Protein AF-A0A7C1C4L5-F1 (afdb_monomer_lite)

Radius of gyration: 22.44 Å; chains: 1; bounding box: 42×72×45 Å

Secondary structure (DSSP, 8-state):
-TTHHHHHTSS--------------SSEEEEETTEEEEEPPPEEEEEETTEEEEEEEEEEEETTSPPEEEEEEEEEEEEEETTTTEEEEEEEEEEEEE-TT----

Sequence (105 aa):
MRHIIIILCFILTSSFVVAKGSGLHWPKEIKKNETVVVLYQPQLESFKGNMLEGRMALSVTRKDKKPVFGALWFKARLATDLEERTAVLEKLDIQKIVFPGVKDS

Foldseek 3Di:
DVVVVVVVVVPPPPPPPPPPPPDPDDFDWDDDDQKIKTWGDWDWDDDDDQKTKTKTKMWMDGHPDDIFIKMWIWIFGWDADPVVRDTDTHPIGTPDIDTPPDDDD

pLDDT: mean 83.85, std 19.13, range [42.56, 98.19]

Structure (mmCIF, N/CA/C/O backbone):
data_AF-A0A7C1C4L5-F1
#
_entry.id   AF-A0A7C1C4L5-F1
#
loop_
_atom_site.group_PDB
_atom_site.id
_atom_site.type_symbol
_atom_site.label_atom_id
_atom_site.label_alt_id
_atom_site.label_comp_id
_atom_site.label_asym_id
_atom_site.label_entity_id
_atom_site.label_seq_id
_atom_site.pdbx_PDB_ins_code
_atom_site.Cartn_x
_atom_site.Cartn_y
_atom_site.Cartn_z
_atom_site.occupancy
_atom_site.B_iso_or_equiv
_atom_site.auth_seq_id
_atom_site.auth_comp_id
_atom_site.auth_asym_id
_atom_site.auth_atom_id
_atom_site.pdbx_PDB_model_num
ATOM 1 N N . MET A 1 1 ? 23.727 56.163 10.926 1.00 51.69 1 MET A N 1
ATOM 2 C CA . MET A 1 1 ? 22.865 55.643 9.837 1.00 51.69 1 MET A CA 1
ATOM 3 C C . MET A 1 1 ? 23.430 54.410 9.115 1.00 51.69 1 MET A C 1
ATOM 5 O O . MET A 1 1 ? 22.647 53.526 8.816 1.00 51.69 1 MET A O 1
ATOM 9 N N . ARG A 1 2 ? 24.752 54.272 8.881 1.00 47.66 2 ARG A N 1
ATOM 10 C CA . ARG A 1 2 ? 25.339 53.085 8.203 1.00 47.66 2 ARG A CA 1
ATOM 11 C C . ARG A 1 2 ? 25.465 51.816 9.076 1.00 47.66 2 ARG A C 1
ATOM 13 O O . ARG A 1 2 ? 25.507 50.721 8.539 1.00 47.66 2 ARG A O 1
ATOM 20 N N . HIS A 1 3 ? 25.460 51.950 10.407 1.00 45.78 3 HIS A N 1
ATOM 21 C CA . HIS A 1 3 ? 25.533 50.813 11.345 1.00 45.78 3 HIS A CA 1
ATOM 22 C C . HIS A 1 3 ? 24.162 50.310 11.839 1.00 45.78 3 HIS A C 1
ATOM 24 O O . HIS A 1 3 ? 24.060 49.179 12.296 1.00 45.78 3 HIS A O 1
ATOM 30 N N . ILE A 1 4 ? 23.096 51.109 11.685 1.00 50.31 4 ILE A N 1
ATOM 31 C CA . ILE A 1 4 ? 21.717 50.727 12.058 1.00 50.31 4 ILE A CA 1
ATOM 32 C C . ILE A 1 4 ? 21.136 49.706 11.061 1.00 50.31 4 ILE A C 1
ATOM 34 O O . ILE A 1 4 ? 20.362 48.837 11.443 1.00 50.31 4 ILE A O 1
ATOM 38 N N . ILE A 1 5 ? 21.582 49.745 9.801 1.00 48.75 5 ILE A N 1
ATOM 39 C CA . ILE A 1 5 ? 21.163 48.811 8.742 1.00 48.75 5 ILE A CA 1
ATOM 40 C C . ILE A 1 5 ? 21.832 47.430 8.884 1.00 48.75 5 ILE A C 1
ATOM 42 O O . ILE A 1 5 ? 21.269 46.430 8.451 1.00 48.75 5 ILE A O 1
ATOM 46 N N . ILE A 1 6 ? 22.995 47.341 9.540 1.00 47.19 6 ILE A N 1
ATOM 47 C CA . ILE A 1 6 ? 23.712 46.065 9.723 1.00 47.19 6 ILE A CA 1
ATOM 48 C C . ILE A 1 6 ? 23.115 45.250 10.884 1.00 47.19 6 ILE A C 1
ATOM 50 O O . ILE A 1 6 ? 23.081 44.025 10.818 1.00 47.19 6 ILE A O 1
ATOM 54 N N . ILE A 1 7 ? 22.554 45.911 11.902 1.00 48.66 7 ILE A N 1
ATOM 55 C CA . ILE A 1 7 ? 21.899 45.240 13.040 1.00 48.66 7 ILE A CA 1
ATOM 56 C C . ILE A 1 7 ? 20.514 44.684 12.657 1.00 48.66 7 ILE A C 1
ATOM 58 O O . ILE A 1 7 ? 20.091 43.664 13.195 1.00 48.66 7 ILE A O 1
ATOM 62 N N . LEU A 1 8 ? 19.838 45.275 11.666 1.00 45.19 8 LEU A N 1
ATOM 63 C CA . LEU A 1 8 ? 18.519 44.813 11.213 1.00 45.19 8 LEU A CA 1
ATOM 64 C C . LEU A 1 8 ? 18.580 43.545 10.335 1.00 45.19 8 LEU A C 1
ATOM 66 O O . LEU A 1 8 ? 17.589 42.831 10.218 1.00 45.19 8 LEU A O 1
ATOM 70 N N . CYS A 1 9 ? 19.743 43.223 9.760 1.00 42.56 9 CYS A N 1
ATOM 71 C CA . CYS A 1 9 ? 19.921 42.030 8.923 1.00 42.56 9 CYS A CA 1
ATOM 72 C C . CYS A 1 9 ? 20.270 40.764 9.733 1.00 42.56 9 CYS A C 1
ATOM 74 O O . CYS A 1 9 ? 20.209 39.655 9.211 1.00 42.56 9 CYS A O 1
ATOM 76 N N . PHE A 1 10 ? 20.609 40.909 11.019 1.00 45.25 10 PHE A N 1
ATOM 77 C CA . PHE A 1 10 ? 21.048 39.793 11.866 1.00 45.25 10 PHE A CA 1
ATOM 78 C C . PHE A 1 10 ? 19.905 39.098 12.629 1.00 45.25 10 PHE A C 1
ATOM 80 O O . PHE A 1 10 ? 20.125 38.083 13.280 1.00 45.25 10 PHE A O 1
ATOM 87 N N . ILE A 1 11 ? 18.674 39.617 12.543 1.00 47.91 11 ILE A N 1
ATOM 88 C CA . ILE A 1 11 ? 17.506 39.079 13.267 1.00 47.91 11 ILE A CA 1
ATOM 89 C C . ILE A 1 11 ? 16.662 38.132 12.381 1.00 47.91 11 ILE A C 1
ATOM 91 O O . ILE A 1 11 ? 15.753 37.471 12.873 1.00 47.91 11 ILE A O 1
ATOM 95 N N . LEU A 1 12 ? 16.985 37.979 11.087 1.00 46.69 12 LEU A N 1
ATOM 96 C CA . LEU A 1 12 ? 16.236 37.092 10.179 1.00 46.69 12 LEU A CA 1
ATOM 97 C C . LEU A 1 12 ? 16.742 35.644 10.095 1.00 46.69 12 LEU A C 1
ATOM 99 O O . LEU A 1 12 ? 16.094 34.819 9.455 1.00 46.69 12 LEU A O 1
ATOM 103 N N . THR A 1 13 ? 17.838 35.280 10.763 1.00 49.38 13 THR A N 1
ATOM 104 C CA . THR A 1 13 ? 18.269 33.875 10.857 1.00 49.38 13 THR A CA 1
ATOM 105 C C . THR A 1 13 ? 17.579 33.180 12.029 1.00 49.38 13 THR A C 1
ATOM 107 O O . THR A 1 13 ? 18.228 32.588 12.890 1.00 49.38 13 THR A O 1
ATOM 110 N N . SER A 1 14 ? 16.250 33.268 12.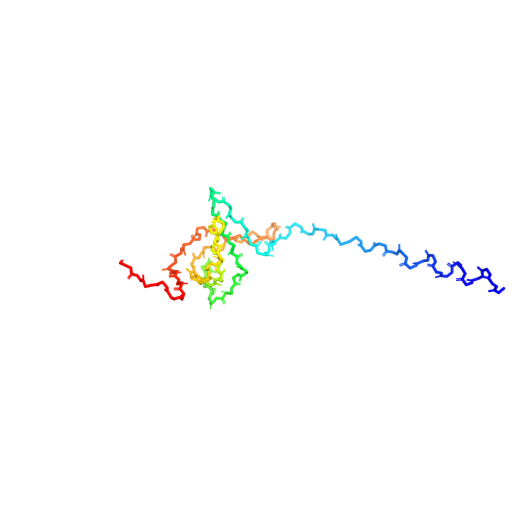102 1.00 54.75 14 SER A N 1
ATOM 111 C CA . SER A 1 14 ? 15.498 32.326 12.924 1.00 54.75 14 SER A CA 1
ATOM 112 C C . SER A 1 14 ? 15.460 31.023 12.135 1.00 54.75 14 SER A C 1
ATOM 114 O O . SER A 1 14 ? 14.677 30.858 11.200 1.00 54.75 14 SER A O 1
ATOM 116 N N . SER A 1 15 ? 16.410 30.138 12.432 1.00 54.91 15 SER A N 1
ATOM 117 C CA . SER A 1 15 ? 16.417 28.775 11.924 1.00 54.91 15 SER A CA 1
ATOM 118 C C . SER A 1 15 ? 15.066 28.148 12.244 1.00 54.91 15 SER A C 1
ATOM 120 O O . SER A 1 15 ? 14.770 27.857 13.402 1.00 54.91 15 SER A O 1
ATOM 122 N N . PHE A 1 16 ? 14.241 27.940 11.220 1.00 55.09 16 PHE A N 1
ATOM 123 C CA . PHE A 1 16 ? 13.087 27.066 11.326 1.00 55.09 16 PHE A CA 1
ATOM 124 C C . PHE A 1 16 ? 13.615 25.673 11.666 1.00 55.09 16 PHE A C 1
ATOM 126 O O . PHE A 1 16 ? 14.080 24.935 10.797 1.00 55.09 16 PHE A O 1
ATOM 133 N N . VAL A 1 17 ? 13.574 25.311 12.947 1.00 58.56 17 VAL A N 1
ATOM 134 C CA . VAL A 1 17 ? 13.656 23.913 13.352 1.00 58.56 17 VAL A CA 1
ATOM 135 C C . VAL A 1 17 ? 12.366 23.281 12.853 1.00 58.56 17 VAL A C 1
ATOM 137 O O . VAL A 1 17 ? 11.323 23.359 13.498 1.00 58.56 17 VAL A O 1
ATOM 140 N N . VAL A 1 18 ? 12.415 22.692 11.659 1.00 63.25 18 VAL A N 1
ATOM 141 C CA . VAL A 1 18 ? 11.383 21.751 11.235 1.00 63.25 18 VAL A CA 1
ATOM 142 C C . VAL A 1 18 ? 11.481 20.590 12.212 1.00 63.25 18 VAL A C 1
ATOM 144 O O . VAL A 1 18 ? 12.416 19.791 12.149 1.00 63.25 18 VAL A O 1
ATOM 147 N N . ALA A 1 19 ? 10.544 20.530 13.158 1.00 56.38 19 ALA A N 1
ATOM 148 C CA . ALA A 1 19 ? 10.358 19.351 13.980 1.00 56.38 19 ALA A CA 1
ATOM 149 C C . ALA A 1 19 ? 10.203 18.169 13.019 1.00 56.38 19 ALA A C 1
ATOM 151 O O . ALA A 1 19 ? 9.260 18.116 12.226 1.00 56.38 19 ALA A O 1
ATOM 152 N N . LYS A 1 20 ? 11.168 17.247 13.040 1.00 52.09 20 LYS A N 1
ATOM 153 C CA . LYS A 1 20 ? 11.094 15.989 12.302 1.00 52.09 20 LYS A CA 1
ATOM 154 C C . LYS A 1 20 ? 10.042 15.145 13.012 1.00 52.09 20 LYS A C 1
ATOM 156 O O . LYS A 1 20 ? 10.375 14.302 13.837 1.00 52.09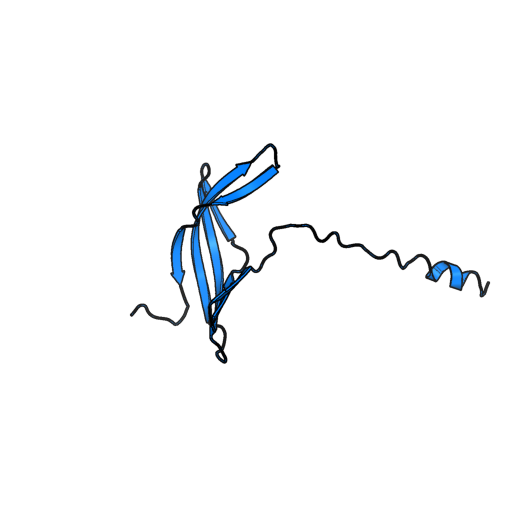 20 LYS A O 1
ATOM 161 N N . GLY A 1 21 ? 8.771 15.470 12.776 1.00 49.81 21 GLY A N 1
ATOM 162 C CA . GLY A 1 21 ? 7.651 14.726 13.323 1.00 49.81 21 GLY A CA 1
ATOM 163 C C . GLY A 1 21 ? 7.864 13.265 12.967 1.00 49.81 21 GLY A C 1
ATOM 164 O O . GLY A 1 21 ? 8.119 12.955 11.804 1.00 49.81 21 GLY A O 1
ATOM 165 N N . SER A 1 22 ? 7.803 12.390 13.963 1.00 55.53 22 SER A N 1
ATOM 166 C CA . SER A 1 22 ? 7.847 10.932 13.836 1.00 55.53 22 SER A CA 1
ATOM 167 C C . SER A 1 22 ? 6.575 10.403 13.156 1.00 55.53 22 SER A C 1
ATOM 169 O O . SER A 1 22 ? 5.896 9.516 13.666 1.00 55.53 22 SER A O 1
ATOM 171 N N . GLY A 1 23 ? 6.187 11.025 12.044 1.00 58.81 23 GLY A N 1
ATOM 172 C CA . GLY A 1 23 ? 4.959 10.764 11.316 1.00 58.81 23 GLY A CA 1
ATOM 173 C C . GLY A 1 23 ? 5.098 9.585 10.360 1.00 58.81 23 GLY A C 1
ATOM 174 O O . GLY A 1 23 ? 6.190 9.101 10.055 1.00 58.81 23 GLY A O 1
ATOM 175 N N . LEU A 1 24 ? 3.967 9.122 9.828 1.00 71.00 24 LEU A N 1
ATOM 176 C CA . LEU A 1 24 ? 3.963 8.200 8.696 1.00 71.00 24 LEU A CA 1
ATOM 177 C C . LEU A 1 24 ? 4.584 8.887 7.467 1.00 71.00 24 LEU A C 1
ATOM 179 O O . LEU A 1 24 ? 3.909 9.587 6.719 1.00 71.00 24 LEU A O 1
ATOM 183 N N . HIS A 1 25 ? 5.879 8.672 7.242 1.00 86.00 25 HIS A N 1
ATOM 184 C CA . HIS A 1 25 ? 6.552 9.181 6.047 1.00 86.00 25 HIS A CA 1
ATOM 185 C C . HIS A 1 25 ? 6.247 8.294 4.843 1.00 86.00 25 HIS A C 1
ATOM 187 O O . HIS A 1 25 ? 6.489 7.086 4.892 1.00 86.00 25 HIS A O 1
ATOM 193 N N . TRP A 1 26 ? 5.730 8.901 3.781 1.00 91.31 26 TRP A N 1
ATOM 194 C CA . TRP A 1 26 ? 5.595 8.297 2.461 1.00 91.31 26 TRP A CA 1
ATOM 195 C C . TRP A 1 26 ? 6.589 8.962 1.497 1.00 91.31 26 TRP A C 1
ATOM 197 O O . TRP A 1 26 ? 6.907 10.137 1.688 1.00 91.31 26 TRP A O 1
ATOM 207 N N . PRO A 1 27 ? 7.058 8.258 0.455 1.00 95.56 27 PRO A N 1
ATOM 208 C CA . PRO A 1 27 ? 6.791 6.850 0.146 1.00 95.56 27 PRO A CA 1
ATOM 209 C C . PRO A 1 27 ? 7.497 5.876 1.108 1.00 95.56 27 PRO A C 1
ATOM 211 O O . PRO A 1 27 ? 8.406 6.258 1.844 1.00 95.56 27 PRO A O 1
ATOM 214 N N . LYS A 1 28 ? 7.070 4.608 1.114 1.00 93.31 28 LYS A N 1
ATOM 215 C CA . LYS A 1 28 ? 7.753 3.520 1.833 1.00 93.31 28 LYS A CA 1
ATOM 216 C C . LYS A 1 28 ? 8.639 2.752 0.867 1.00 93.31 28 LYS A C 1
ATOM 218 O O . LYS A 1 28 ? 8.170 2.305 -0.173 1.00 93.31 28 LYS A O 1
ATOM 223 N N . GLU A 1 29 ? 9.899 2.566 1.234 1.00 95.50 29 GLU A N 1
ATOM 224 C CA . GLU A 1 29 ? 10.854 1.788 0.452 1.00 95.50 29 GLU A CA 1
ATOM 225 C C . GLU A 1 29 ? 11.117 0.441 1.127 1.00 95.50 29 GLU A C 1
ATOM 227 O O . GLU A 1 29 ? 11.402 0.374 2.323 1.00 95.50 29 GLU A O 1
ATOM 232 N N . ILE A 1 30 ? 11.021 -0.634 0.350 1.00 94.62 30 ILE A N 1
ATOM 233 C CA . ILE A 1 30 ? 11.260 -2.006 0.784 1.00 94.62 30 ILE A CA 1
ATOM 234 C C . ILE A 1 30 ? 12.360 -2.576 -0.107 1.00 94.62 30 ILE A C 1
ATOM 236 O O . ILE A 1 30 ? 12.173 -2.770 -1.309 1.00 94.62 30 ILE A O 1
ATOM 240 N N . LYS A 1 31 ? 13.521 -2.854 0.488 1.00 96.06 31 LYS A N 1
ATOM 241 C CA . LYS A 1 31 ? 14.656 -3.476 -0.201 1.00 96.06 31 LYS A CA 1
ATOM 242 C C . LYS A 1 31 ? 14.638 -4.978 0.044 1.00 96.06 31 LYS A C 1
ATOM 244 O O . LYS A 1 31 ? 14.612 -5.416 1.192 1.00 96.06 31 LYS A O 1
ATOM 249 N N . LYS A 1 32 ? 14.683 -5.768 -1.027 1.00 93.31 32 LYS A N 1
ATOM 250 C CA . LYS A 1 32 ? 14.826 -7.225 -0.965 1.00 93.31 32 LYS A CA 1
ATOM 251 C C . LYS A 1 32 ? 15.800 -7.684 -2.043 1.00 93.31 32 LYS A C 1
ATOM 253 O O . LYS A 1 32 ? 15.494 -7.604 -3.231 1.00 93.31 32 LYS A O 1
ATOM 258 N N . ASN A 1 33 ? 16.955 -8.199 -1.626 1.00 93.25 33 ASN A N 1
ATOM 259 C CA . ASN A 1 33 ? 18.054 -8.582 -2.517 1.00 93.25 33 ASN A CA 1
ATOM 260 C C . ASN A 1 33 ? 18.419 -7.414 -3.459 1.00 93.25 33 ASN A C 1
ATOM 262 O O . ASN A 1 33 ? 18.622 -6.290 -3.015 1.00 93.25 33 ASN A O 1
ATOM 266 N N . GLU A 1 34 ? 18.442 -7.672 -4.765 1.00 94.56 34 GLU A N 1
ATOM 267 C CA . GLU A 1 34 ? 18.696 -6.695 -5.826 1.00 94.56 34 GLU A CA 1
ATOM 268 C C . GLU A 1 34 ? 17.406 -6.031 -6.356 1.00 94.56 34 GLU A C 1
ATOM 270 O O . GLU A 1 34 ? 17.358 -5.555 -7.490 1.00 94.56 34 GLU A O 1
ATOM 275 N N . THR A 1 35 ? 16.324 -6.051 -5.570 1.00 96.12 35 THR A N 1
ATOM 276 C CA . THR A 1 35 ? 15.029 -5.448 -5.915 1.00 96.12 35 THR A CA 1
ATOM 277 C C . THR A 1 35 ? 14.623 -4.399 -4.884 1.00 96.12 35 THR A C 1
ATOM 279 O O . THR A 1 35 ? 14.634 -4.649 -3.678 1.00 96.12 35 THR A O 1
ATOM 282 N N . VAL A 1 36 ? 14.218 -3.229 -5.370 1.00 97.31 36 VAL A N 1
ATOM 283 C CA . VAL A 1 36 ? 13.651 -2.138 -4.575 1.00 97.31 36 VAL A CA 1
ATOM 284 C C . VAL A 1 36 ? 12.181 -1.994 -4.941 1.00 97.31 36 VAL A C 1
ATOM 286 O O . VAL A 1 36 ? 11.847 -1.808 -6.111 1.00 97.31 36 VAL A O 1
ATOM 289 N N . VAL A 1 37 ? 11.305 -2.093 -3.945 1.00 96.69 37 VAL A N 1
ATOM 290 C CA . VAL A 1 37 ? 9.873 -1.817 -4.078 1.00 96.69 37 VAL A CA 1
ATOM 291 C C . VAL A 1 37 ? 9.574 -0.505 -3.370 1.00 96.69 37 VAL A C 1
ATOM 293 O O . VAL A 1 37 ? 9.887 -0.355 -2.191 1.00 96.69 37 VAL A O 1
ATOM 296 N N . VAL A 1 38 ? 8.955 0.437 -4.072 1.00 97.31 38 VAL A N 1
ATOM 297 C CA . VAL A 1 38 ? 8.492 1.702 -3.495 1.00 97.31 38 VAL A CA 1
ATOM 298 C C . VAL A 1 38 ? 6.972 1.688 -3.471 1.00 97.31 38 VAL A C 1
ATOM 300 O O . VAL A 1 38 ? 6.341 1.572 -4.519 1.00 97.31 38 VAL A O 1
ATOM 303 N N . LEU A 1 39 ? 6.388 1.803 -2.282 1.00 96.31 39 LEU A N 1
ATOM 304 C CA . LEU A 1 39 ? 4.954 1.980 -2.077 1.00 96.31 39 LEU A CA 1
ATOM 305 C C . LEU A 1 39 ? 4.668 3.467 -1.886 1.00 96.31 39 LEU A C 1
ATOM 307 O O . LEU A 1 39 ? 5.198 4.106 -0.971 1.00 96.31 39 LEU A O 1
ATOM 311 N N . TYR A 1 40 ? 3.831 4.023 -2.752 1.00 96.81 40 TYR A N 1
ATOM 312 C CA . TYR A 1 40 ? 3.387 5.407 -2.638 1.00 96.81 40 TYR A CA 1
ATOM 313 C C . TYR A 1 40 ? 2.212 5.515 -1.665 1.00 96.81 40 TYR A C 1
ATOM 315 O O . TYR A 1 40 ? 1.629 4.512 -1.255 1.00 96.81 40 TYR A O 1
ATOM 323 N N . GLN A 1 41 ? 1.876 6.746 -1.278 1.00 95.44 41 GLN A N 1
ATOM 324 C CA . GLN A 1 41 ? 0.777 6.992 -0.353 1.00 95.44 41 GLN A CA 1
ATOM 325 C C . GLN A 1 41 ? -0.534 6.361 -0.870 1.00 95.44 41 GLN A C 1
ATOM 327 O O . GLN A 1 41 ? -0.868 6.539 -2.045 1.00 95.44 41 GLN A O 1
ATOM 332 N N . PRO A 1 42 ? -1.276 5.627 -0.021 1.00 94.88 42 PRO A N 1
ATOM 333 C CA . PRO A 1 42 ? -2.552 5.046 -0.403 1.00 94.88 42 PRO A CA 1
ATOM 334 C C . PRO A 1 42 ? -3.645 6.100 -0.544 1.00 94.88 42 PRO A C 1
ATOM 336 O O . PRO A 1 42 ? -3.723 7.045 0.238 1.00 94.88 42 PRO A O 1
ATOM 339 N N . GLN A 1 43 ? -4.547 5.852 -1.486 1.00 96.50 43 GLN A N 1
ATOM 340 C CA . GLN A 1 43 ? -5.854 6.480 -1.562 1.00 96.50 43 GLN A CA 1
ATOM 341 C C . GLN A 1 43 ? -6.883 5.553 -0.913 1.00 96.50 43 GLN A C 1
ATOM 343 O O . GLN A 1 43 ? -7.019 4.393 -1.309 1.00 96.50 43 GLN A O 1
ATOM 348 N N . LEU A 1 44 ? -7.606 6.068 0.080 1.00 95.38 44 LEU A N 1
ATOM 349 C CA . LEU A 1 44 ? -8.678 5.333 0.748 1.00 95.38 44 LEU A CA 1
ATOM 350 C C . LEU A 1 44 ? -9.912 5.284 -0.155 1.00 95.38 44 LEU A C 1
ATOM 352 O O . LEU A 1 44 ? -10.286 6.296 -0.750 1.00 95.38 44 LEU A O 1
ATOM 356 N N . GLU A 1 45 ? -10.525 4.110 -0.259 1.00 97.25 45 GLU A N 1
ATOM 357 C CA . GLU A 1 45 ? -11.714 3.875 -1.084 1.00 97.25 45 GLU A CA 1
ATOM 358 C C . GLU A 1 45 ? -12.956 3.639 -0.215 1.00 97.25 45 GLU A C 1
ATOM 360 O O . GLU A 1 45 ? -14.031 4.146 -0.533 1.00 97.25 45 GLU A O 1
ATOM 365 N N . SER A 1 46 ? -12.827 2.921 0.907 1.00 97.81 46 SER A N 1
ATOM 366 C CA . SER A 1 46 ? -13.928 2.741 1.857 1.00 97.81 46 SER A CA 1
ATOM 367 C C . SER A 1 46 ? -13.437 2.523 3.291 1.00 97.81 46 SER A C 1
ATOM 369 O O . SER A 1 46 ? -12.346 1.999 3.517 1.00 97.81 46 SER A O 1
ATOM 371 N N . PHE A 1 47 ? -14.251 2.929 4.269 1.00 97.12 47 PHE A N 1
ATOM 372 C CA . PHE A 1 47 ? -14.023 2.655 5.686 1.00 97.12 47 PHE A CA 1
ATOM 373 C C . PHE A 1 47 ? -15.345 2.263 6.353 1.00 97.12 47 PHE A C 1
ATOM 375 O O . PHE A 1 47 ? -16.275 3.068 6.419 1.00 97.12 47 PHE A O 1
ATOM 382 N N . LYS A 1 48 ? -15.454 1.006 6.797 1.00 97.19 48 LYS A N 1
ATOM 383 C CA . LYS A 1 48 ? -16.671 0.448 7.412 1.00 97.19 48 LYS A CA 1
ATOM 384 C C . LYS A 1 48 ? -16.312 -0.288 8.699 1.00 97.19 48 LYS A C 1
ATOM 386 O O . LYS A 1 48 ? -15.594 -1.286 8.666 1.00 97.19 48 LYS A O 1
ATOM 391 N N . GLY A 1 49 ? -16.826 0.191 9.831 1.00 95.75 49 GLY A N 1
ATOM 392 C CA . GLY A 1 49 ? -16.425 -0.313 11.145 1.00 95.75 49 GLY A CA 1
ATOM 393 C C . GLY A 1 49 ? -14.938 -0.051 11.376 1.00 95.75 49 GLY A C 1
ATOM 394 O O . GLY A 1 49 ? -14.524 1.099 11.432 1.00 95.75 49 GLY A O 1
ATOM 395 N N . ASN A 1 50 ? -14.138 -1.113 11.460 1.00 95.38 50 ASN A N 1
ATOM 396 C CA . ASN A 1 50 ? -12.677 -1.038 11.545 1.00 95.38 50 ASN A CA 1
ATOM 397 C C . ASN A 1 50 ? -11.973 -1.610 10.304 1.00 95.38 50 ASN A C 1
ATOM 399 O O . ASN A 1 50 ? -10.776 -1.885 10.355 1.00 95.38 50 ASN A O 1
ATOM 403 N N . MET A 1 51 ? -12.694 -1.808 9.199 1.00 97.50 51 MET A N 1
ATOM 404 C CA . MET A 1 51 ? -12.130 -2.307 7.948 1.00 97.50 51 MET A CA 1
ATOM 405 C C . MET A 1 51 ? -11.920 -1.159 6.970 1.00 97.50 51 MET A C 1
ATOM 407 O O . MET A 1 51 ? -12.863 -0.441 6.630 1.00 97.50 51 MET A O 1
ATOM 411 N N . LEU A 1 52 ? -10.678 -1.016 6.517 1.00 97.56 52 LEU A N 1
ATOM 412 C CA . LEU A 1 52 ? -10.244 -0.024 5.551 1.00 97.56 52 LEU A CA 1
ATOM 413 C C . LEU A 1 52 ? -9.901 -0.703 4.229 1.00 97.56 52 LEU A C 1
ATOM 415 O O . LEU A 1 52 ? -9.117 -1.651 4.196 1.00 97.56 52 LEU A O 1
ATOM 419 N N . GLU A 1 53 ? -10.462 -0.190 3.145 1.00 98.19 53 GLU A N 1
ATOM 420 C CA . GLU A 1 53 ? -10.129 -0.596 1.785 1.00 98.19 53 GLU A CA 1
ATOM 421 C C . GLU A 1 53 ? -9.515 0.592 1.055 1.00 98.19 53 GLU A C 1
ATOM 423 O O . GLU A 1 53 ? -9.921 1.747 1.233 1.00 98.19 53 GLU A O 1
ATOM 428 N N . GLY A 1 54 ? -8.513 0.316 0.236 1.00 97.56 54 GLY A N 1
ATOM 429 C CA . GLY A 1 54 ? -7.831 1.355 -0.508 1.00 97.56 54 GLY A CA 1
ATOM 430 C C . GLY A 1 54 ? -6.951 0.799 -1.602 1.00 97.56 54 GLY A C 1
ATOM 431 O O . GLY A 1 54 ? -6.790 -0.412 -1.774 1.00 97.56 54 GLY A O 1
ATOM 432 N N . ARG A 1 55 ? -6.334 1.721 -2.327 1.00 97.75 55 ARG A N 1
ATOM 433 C CA . ARG A 1 55 ? -5.351 1.405 -3.354 1.00 97.75 55 ARG A CA 1
ATOM 434 C C . ARG A 1 55 ? -4.115 2.264 -3.208 1.00 97.75 55 ARG A C 1
ATOM 436 O O . ARG A 1 55 ? -4.188 3.387 -2.723 1.00 97.75 55 ARG A O 1
ATOM 443 N N . MET A 1 56 ? -2.981 1.763 -3.668 1.00 97.06 56 MET A N 1
ATOM 444 C CA . MET A 1 56 ? -1.748 2.541 -3.747 1.00 97.06 56 MET A CA 1
ATOM 445 C C . MET A 1 56 ? -1.006 2.231 -5.037 1.00 97.06 56 MET A C 1
ATOM 447 O O . MET A 1 56 ? -1.061 1.112 -5.552 1.00 97.06 56 MET A O 1
ATOM 451 N N . ALA A 1 57 ? -0.299 3.232 -5.553 1.00 97.69 57 ALA A N 1
ATOM 452 C CA . ALA A 1 57 ? 0.685 2.999 -6.594 1.00 97.69 57 ALA A CA 1
ATOM 453 C C . ALA A 1 57 ? 1.920 2.322 -5.986 1.00 97.69 57 ALA A C 1
ATOM 455 O O . ALA A 1 57 ? 2.279 2.571 -4.831 1.00 97.69 57 ALA A O 1
ATOM 456 N N . LEU A 1 58 ? 2.597 1.513 -6.792 1.00 97.25 58 LEU A N 1
ATOM 457 C CA . LEU A 1 58 ? 3.904 0.967 -6.467 1.00 97.25 58 LEU A CA 1
ATOM 458 C C . LEU A 1 58 ? 4.849 1.059 -7.661 1.00 97.25 58 LEU A C 1
ATOM 460 O O . LEU A 1 58 ? 4.413 1.058 -8.813 1.00 97.25 58 LEU A O 1
ATOM 464 N N . SER A 1 59 ? 6.146 1.091 -7.386 1.00 96.94 59 SER A N 1
ATOM 465 C CA . SER A 1 59 ? 7.174 0.824 -8.387 1.00 96.94 59 SER A CA 1
ATOM 466 C C . SER A 1 59 ? 8.088 -0.303 -7.928 1.00 96.94 59 SER A C 1
ATOM 468 O O . SER A 1 59 ? 8.366 -0.458 -6.738 1.00 96.94 59 SER A O 1
ATOM 470 N N . VAL A 1 60 ? 8.522 -1.124 -8.880 1.00 96.12 60 VAL A N 1
ATOM 471 C CA . VAL A 1 60 ? 9.463 -2.222 -8.657 1.00 96.12 60 VAL A CA 1
ATOM 472 C C . VAL A 1 60 ? 10.668 -2.008 -9.556 1.00 96.12 60 VAL A C 1
ATOM 474 O O . VAL A 1 60 ? 10.546 -1.984 -10.782 1.00 96.12 60 VAL A O 1
ATOM 477 N N . THR A 1 61 ? 11.838 -1.890 -8.944 1.00 96.31 61 THR A N 1
ATOM 478 C CA . THR A 1 61 ? 13.113 -1.690 -9.632 1.00 96.31 61 THR A CA 1
ATOM 479 C C . THR A 1 61 ? 14.016 -2.874 -9.336 1.00 96.31 61 THR A C 1
ATOM 481 O O . THR A 1 61 ? 14.393 -3.095 -8.188 1.00 96.31 61 THR A O 1
ATOM 484 N N . ARG A 1 62 ? 14.370 -3.646 -10.365 1.00 94.94 62 ARG A N 1
ATOM 485 C CA . ARG A 1 62 ? 15.455 -4.637 -10.286 1.00 94.94 62 ARG A CA 1
ATOM 486 C C . ARG A 1 62 ? 16.775 -3.953 -10.636 1.00 94.94 62 ARG A C 1
ATOM 488 O O . ARG A 1 62 ? 16.767 -2.979 -11.388 1.00 94.94 62 ARG A O 1
ATOM 495 N N . LYS A 1 63 ? 17.890 -4.462 -10.118 1.00 92.75 63 LYS A N 1
ATOM 496 C CA . LYS A 1 63 ? 19.235 -3.952 -10.411 1.00 92.75 63 LYS A CA 1
ATOM 497 C C . LYS A 1 63 ? 19.448 -3.718 -11.907 1.00 92.75 63 LYS A C 1
ATOM 499 O O . LYS A 1 63 ? 19.129 -4.573 -12.733 1.00 92.75 63 LYS A O 1
ATOM 504 N N . ASP A 1 64 ? 19.942 -2.525 -12.222 1.00 88.69 64 ASP A N 1
ATOM 505 C CA . ASP A 1 64 ? 20.254 -2.053 -13.574 1.00 88.69 64 ASP A CA 1
ATOM 506 C C . ASP A 1 64 ? 19.076 -2.121 -14.572 1.00 88.69 64 ASP A C 1
ATOM 508 O O . ASP A 1 64 ? 19.266 -2.121 -15.791 1.00 88.69 64 ASP A O 1
ATOM 512 N N . LYS A 1 65 ? 17.831 -2.173 -14.078 1.00 92.94 65 LYS A N 1
ATOM 513 C CA . LYS A 1 65 ? 16.605 -2.110 -14.887 1.00 92.94 65 LYS A CA 1
ATOM 514 C C . LYS A 1 65 ? 15.817 -0.840 -14.581 1.00 92.94 65 LYS A C 1
ATOM 516 O O . LYS A 1 65 ? 15.912 -0.261 -13.503 1.00 92.94 65 LYS A O 1
ATOM 521 N N . LYS A 1 66 ? 14.996 -0.418 -15.547 1.00 93.75 66 LYS A N 1
ATOM 522 C CA . LYS A 1 66 ? 14.040 0.680 -15.354 1.00 93.75 66 LYS A CA 1
ATOM 523 C C . LYS A 1 66 ? 12.940 0.260 -14.360 1.00 93.75 66 LYS A C 1
ATOM 525 O O . LYS A 1 66 ? 12.570 -0.916 -14.359 1.00 93.75 66 LYS A O 1
ATOM 530 N N . PRO A 1 67 ? 12.404 1.192 -13.553 1.00 94.75 67 PRO A N 1
ATOM 531 C CA . PRO A 1 67 ? 11.281 0.911 -12.663 1.00 94.75 67 PRO A CA 1
ATOM 532 C C . PRO A 1 67 ? 10.036 0.503 -13.458 1.00 94.75 67 PRO A C 1
ATOM 534 O O . PRO A 1 67 ? 9.694 1.135 -14.460 1.00 94.75 67 PRO A O 1
ATOM 537 N N . VAL A 1 68 ? 9.336 -0.526 -12.981 1.00 95.44 68 VAL A N 1
ATOM 538 C CA . VAL A 1 68 ? 8.015 -0.929 -13.480 1.00 95.44 68 VAL A CA 1
ATOM 539 C C . VAL A 1 68 ? 6.960 -0.438 -12.497 1.00 95.44 68 VAL A C 1
ATOM 541 O O . VAL A 1 68 ? 7.030 -0.754 -11.309 1.00 95.44 68 VAL A O 1
ATOM 544 N N . PHE A 1 69 ? 5.994 0.339 -12.983 1.00 95.81 69 PHE A N 1
ATOM 545 C CA . PHE A 1 69 ? 4.930 0.917 -12.164 1.00 95.81 69 PHE A CA 1
ATOM 546 C C . PHE A 1 69 ? 3.675 0.057 -12.194 1.00 95.81 69 PHE A C 1
ATOM 548 O O . PHE A 1 69 ? 3.299 -0.472 -13.239 1.00 95.81 69 PHE A O 1
ATOM 555 N N . GLY A 1 70 ? 3.011 -0.045 -11.051 1.00 96.31 70 GLY A N 1
ATOM 556 C CA . GLY A 1 70 ? 1.753 -0.755 -10.899 1.00 96.31 70 GLY A CA 1
ATOM 557 C C . GLY A 1 70 ? 0.856 -0.108 -9.855 1.00 96.31 70 GLY A C 1
ATOM 558 O O . GLY A 1 70 ? 1.202 0.900 -9.234 1.00 96.31 70 GLY A O 1
ATOM 559 N N . ALA A 1 71 ? -0.302 -0.719 -9.655 1.00 97.06 71 ALA A N 1
ATOM 560 C CA . ALA A 1 71 ? -1.233 -0.389 -8.590 1.00 97.06 71 ALA A CA 1
ATOM 561 C C . ALA A 1 71 ? -1.593 -1.660 -7.823 1.00 97.06 71 ALA A C 1
ATOM 563 O O . ALA A 1 71 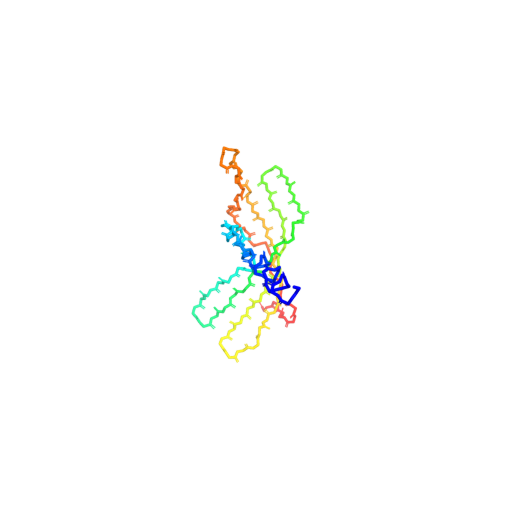? -1.757 -2.723 -8.424 1.00 97.06 71 ALA A O 1
ATOM 564 N N . LEU A 1 72 ? -1.733 -1.546 -6.507 1.00 96.94 72 LEU A N 1
ATOM 565 C CA . LEU A 1 72 ? -2.289 -2.600 -5.669 1.00 96.94 72 LEU A CA 1
ATOM 566 C C . LEU A 1 72 ? -3.534 -2.094 -4.947 1.00 96.94 72 LEU A C 1
ATOM 568 O O . LEU A 1 72 ? -3.605 -0.922 -4.576 1.00 96.94 72 LEU A O 1
ATOM 572 N N . TRP A 1 73 ? -4.487 -2.994 -4.741 1.00 98.06 73 TRP A N 1
ATOM 573 C CA . TRP A 1 73 ? -5.665 -2.810 -3.903 1.00 98.06 73 TRP A CA 1
ATOM 574 C C . TRP A 1 73 ? -5.499 -3.666 -2.664 1.00 98.06 73 TRP A C 1
ATOM 576 O O . TRP A 1 73 ? -5.061 -4.818 -2.744 1.00 98.06 73 TRP A O 1
ATOM 586 N N . PHE A 1 74 ? -5.855 -3.103 -1.522 1.00 97.75 74 PHE A N 1
ATOM 587 C CA . PHE A 1 74 ? -5.706 -3.760 -0.240 1.00 97.75 74 PHE A CA 1
ATOM 588 C C . PHE A 1 74 ? -6.954 -3.597 0.615 1.00 97.75 74 PHE A C 1
ATOM 590 O O . PHE A 1 74 ? -7.742 -2.660 0.458 1.00 97.75 74 PHE A O 1
ATOM 597 N N . LYS A 1 75 ? -7.067 -4.509 1.572 1.00 98.06 75 LYS A N 1
ATOM 598 C CA . LYS A 1 75 ? -7.995 -4.452 2.689 1.00 98.06 75 LYS A CA 1
ATOM 599 C C . LYS A 1 75 ? -7.197 -4.619 3.974 1.00 98.06 75 LYS A C 1
ATOM 601 O O . LYS A 1 75 ? -6.313 -5.462 4.038 1.00 98.06 75 LYS A O 1
ATOM 606 N N . ALA A 1 76 ? -7.459 -3.808 4.985 1.00 97.62 76 ALA A N 1
ATOM 607 C CA . ALA A 1 76 ? -6.736 -3.852 6.252 1.00 97.62 76 ALA A CA 1
ATOM 608 C C . ALA A 1 76 ? -7.677 -3.569 7.423 1.00 97.62 76 ALA A C 1
ATOM 610 O O . ALA A 1 76 ? -8.703 -2.904 7.260 1.00 97.62 76 ALA A O 1
ATOM 611 N N . ARG A 1 77 ? -7.316 -4.048 8.615 1.00 97.62 77 ARG A N 1
ATOM 612 C CA . ARG A 1 77 ? -7.969 -3.639 9.861 1.00 97.62 77 ARG A CA 1
ATOM 613 C C . ARG A 1 77 ? -7.292 -2.371 10.370 1.00 97.62 77 ARG A C 1
ATOM 615 O O . ARG A 1 77 ? -6.076 -2.353 10.518 1.00 97.62 77 ARG A O 1
ATOM 622 N N . LEU A 1 78 ? -8.059 -1.332 10.671 1.00 95.88 78 LEU A N 1
ATOM 623 C CA . LEU A 1 78 ? -7.562 -0.156 11.373 1.00 95.88 78 LEU A CA 1
ATOM 624 C C . LEU A 1 78 ? -7.723 -0.379 12.881 1.00 95.88 78 LEU A C 1
ATOM 626 O O . LEU A 1 78 ? -8.844 -0.420 13.389 1.00 95.88 78 LEU A O 1
ATOM 630 N N . ALA A 1 79 ? -6.612 -0.560 13.588 1.00 96.06 79 ALA A N 1
ATOM 631 C CA . ALA A 1 79 ? -6.582 -0.561 15.043 1.00 96.06 79 ALA A CA 1
ATOM 632 C C . ALA A 1 79 ? -6.443 0.881 15.533 1.00 96.06 79 ALA A C 1
ATOM 634 O O . ALA A 1 79 ? -5.472 1.556 15.196 1.00 96.06 79 ALA A O 1
ATOM 635 N N . THR A 1 80 ? -7.426 1.357 16.292 1.00 95.44 80 THR A N 1
ATOM 636 C CA . THR A 1 80 ? -7.435 2.711 16.851 1.00 95.44 80 THR A CA 1
ATOM 637 C C . THR A 1 80 ? -7.197 2.640 18.346 1.00 95.44 80 THR A C 1
ATOM 639 O O . THR A 1 80 ? -7.943 1.968 19.056 1.00 95.44 80 THR A O 1
ATOM 642 N N . ASP A 1 81 ? -6.186 3.367 18.803 1.00 95.38 81 ASP A N 1
ATOM 643 C CA . ASP A 1 81 ? -5.912 3.600 20.213 1.00 95.38 81 ASP A CA 1
ATOM 644 C C . ASP A 1 81 ? -6.266 5.057 20.533 1.00 95.38 81 ASP A C 1
ATOM 646 O O . ASP A 1 81 ? -5.674 5.991 19.983 1.00 95.38 81 ASP A O 1
ATOM 650 N N . LEU A 1 82 ? -7.286 5.259 21.368 1.00 94.88 82 LEU A N 1
ATOM 651 C CA . LEU A 1 82 ? -7.775 6.594 21.722 1.00 94.88 82 LEU A CA 1
ATOM 652 C C . LEU A 1 82 ? -6.949 7.251 22.832 1.00 94.88 82 LEU A C 1
ATOM 654 O O . LEU A 1 82 ? -6.930 8.482 22.906 1.00 94.88 82 LEU A O 1
ATOM 658 N N . GLU A 1 83 ? -6.274 6.460 23.665 1.00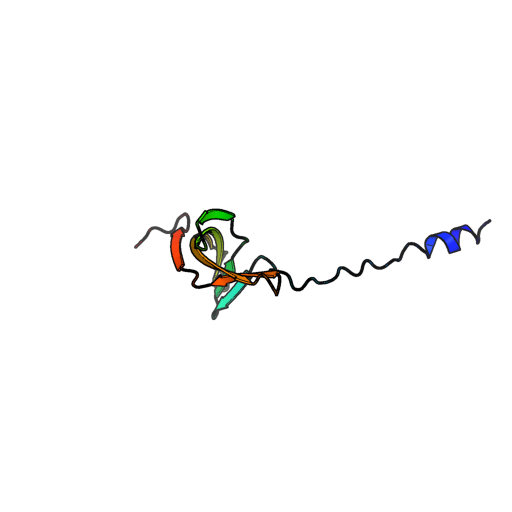 96.81 83 GLU A N 1
ATOM 659 C CA . GLU A 1 83 ? -5.415 6.962 24.739 1.00 96.81 83 GLU A CA 1
ATOM 660 C C . GLU A 1 83 ? -4.141 7.550 24.123 1.00 96.81 83 GLU A C 1
ATOM 662 O O . GLU A 1 83 ? -3.847 8.739 24.297 1.00 96.81 83 GLU A O 1
ATOM 667 N N . GLU A 1 84 ? -3.484 6.764 23.268 1.00 94.31 84 GLU A N 1
ATOM 668 C CA . GLU A 1 84 ? -2.276 7.156 22.532 1.00 94.31 84 GLU A CA 1
ATOM 669 C C . GLU A 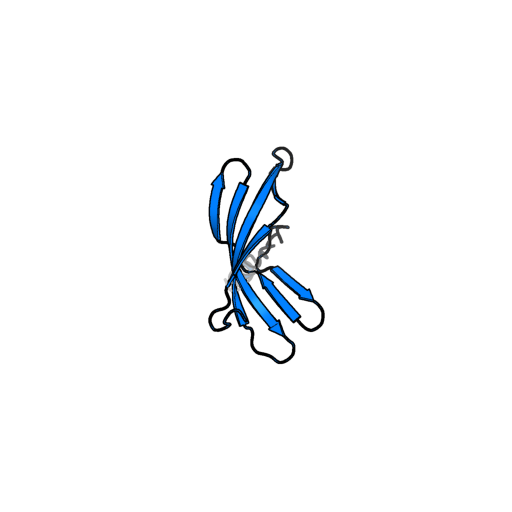1 84 ? -2.578 8.019 21.295 1.00 94.31 84 GLU A C 1
ATOM 671 O O . GLU A 1 84 ? -1.671 8.562 20.662 1.00 94.31 84 GLU A O 1
ATOM 676 N N . ARG A 1 85 ? -3.861 8.178 20.936 1.00 93.25 85 ARG A N 1
ATOM 677 C CA . ARG A 1 85 ? -4.330 8.915 19.745 1.00 93.25 85 ARG A CA 1
ATOM 678 C C . ARG A 1 85 ? -3.674 8.423 18.452 1.00 93.25 85 ARG A C 1
ATOM 680 O O . ARG A 1 85 ? -3.306 9.218 17.583 1.00 93.25 85 ARG A O 1
ATOM 687 N N . THR A 1 86 ? -3.546 7.108 18.308 1.00 92.12 86 THR A N 1
ATOM 688 C CA . THR A 1 86 ? -2.945 6.481 17.127 1.00 92.12 86 THR A CA 1
ATOM 689 C C . THR A 1 86 ? -3.950 5.637 16.351 1.00 92.12 86 THR A C 1
ATOM 691 O O . THR A 1 86 ? -4.958 5.160 16.873 1.00 92.12 86 THR A O 1
ATOM 694 N N . ALA A 1 87 ? -3.676 5.462 15.059 1.00 91.69 87 ALA A N 1
ATOM 695 C CA . ALA A 1 87 ? -4.407 4.546 14.200 1.00 91.69 87 ALA A CA 1
ATOM 696 C C . ALA A 1 87 ? -3.407 3.769 13.338 1.00 91.69 87 ALA A C 1
ATOM 698 O O . ALA A 1 87 ? -2.634 4.360 12.579 1.00 91.69 87 ALA A O 1
ATOM 699 N N . VAL A 1 88 ? -3.407 2.445 13.470 1.00 92.00 88 VAL A N 1
ATOM 700 C CA . VAL A 1 88 ? -2.432 1.550 12.842 1.00 92.00 88 VAL A CA 1
ATOM 701 C C . VAL A 1 88 ? -3.151 0.587 11.909 1.00 92.00 88 VAL A C 1
ATOM 703 O O . VAL A 1 88 ? -4.159 -0.017 12.271 1.00 92.00 88 VAL A O 1
ATOM 706 N N . LEU A 1 89 ? -2.629 0.440 10.691 1.00 92.25 89 LEU A N 1
ATOM 707 C CA . LEU A 1 89 ? -3.091 -0.593 9.770 1.00 92.25 89 LEU A CA 1
ATOM 708 C C . LEU A 1 89 ? -2.476 -1.935 10.150 1.00 92.25 89 LEU A C 1
ATOM 710 O O . LEU A 1 89 ? -1.262 -2.115 10.096 1.00 92.25 89 LEU A O 1
ATOM 714 N N . GLU A 1 90 ? -3.334 -2.887 10.479 1.00 94.00 90 GLU A N 1
ATOM 715 C CA . GLU A 1 90 ? -2.989 -4.262 10.795 1.00 94.00 90 GLU A CA 1
ATOM 716 C C . GLU A 1 90 ? -3.570 -5.210 9.749 1.00 94.00 90 GLU A C 1
ATOM 718 O O . GLU A 1 90 ? -4.603 -4.930 9.134 1.00 94.00 90 GLU A O 1
ATOM 723 N N . LYS A 1 91 ? -2.936 -6.379 9.593 1.00 91.50 91 LYS A N 1
ATOM 724 C CA . LYS A 1 91 ? -3.415 -7.455 8.709 1.00 91.50 91 LYS A CA 1
ATOM 725 C C . LYS A 1 91 ? -3.737 -6.941 7.298 1.00 91.50 91 LYS A C 1
ATOM 727 O O . LYS A 1 91 ? -4.830 -7.169 6.789 1.00 91.50 91 LYS A O 1
ATOM 732 N N . LEU A 1 92 ? -2.801 -6.199 6.701 1.00 93.06 92 LEU A N 1
ATOM 733 C CA . LEU A 1 92 ? -2.950 -5.705 5.336 1.00 93.06 92 LEU A CA 1
ATOM 734 C C . LEU A 1 92 ? -2.951 -6.892 4.370 1.00 93.06 92 LEU A C 1
ATOM 736 O O . LEU A 1 92 ? -1.938 -7.569 4.208 1.00 93.06 92 LEU A O 1
ATOM 740 N N . ASP A 1 93 ? -4.097 -7.114 3.744 1.00 96.31 93 ASP A N 1
ATOM 741 C CA . ASP A 1 93 ? -4.342 -8.164 2.772 1.00 96.31 93 ASP A CA 1
ATOM 742 C C . ASP A 1 93 ? -4.417 -7.566 1.363 1.00 96.31 93 ASP A C 1
ATOM 744 O O . ASP A 1 93 ? -5.208 -6.654 1.094 1.00 96.31 93 ASP A O 1
ATOM 748 N N . ILE A 1 94 ? -3.577 -8.066 0.459 1.00 96.31 94 ILE A N 1
ATOM 749 C CA . ILE A 1 94 ? -3.482 -7.568 -0.913 1.00 96.31 94 ILE A CA 1
ATOM 750 C C . ILE A 1 94 ? -4.505 -8.313 -1.766 1.00 96.31 94 ILE A C 1
ATOM 752 O O . ILE A 1 94 ? -4.330 -9.483 -2.085 1.00 96.31 94 ILE A O 1
ATOM 756 N N . GLN A 1 95 ? -5.552 -7.606 -2.179 1.00 97.06 95 GLN A N 1
ATOM 757 C CA . GLN A 1 95 ? -6.657 -8.186 -2.945 1.00 97.06 95 GLN A CA 1
ATOM 758 C C . GLN A 1 95 ? -6.313 -8.339 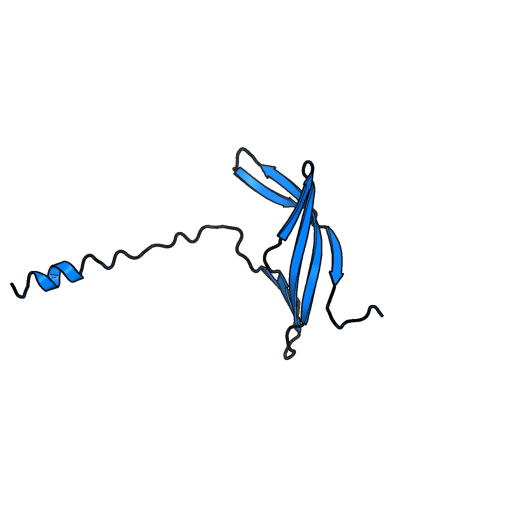-4.427 1.00 97.06 95 GLN A C 1
ATOM 760 O O . GLN A 1 95 ? -6.770 -9.260 -5.099 1.00 97.06 95 GLN A O 1
ATOM 765 N N . LYS A 1 96 ? -5.555 -7.380 -4.965 1.00 95.31 96 LYS A N 1
ATOM 766 C CA . LYS A 1 96 ? -5.262 -7.291 -6.396 1.00 95.31 96 LYS A CA 1
ATOM 767 C C . LYS A 1 96 ? -4.000 -6.478 -6.626 1.00 95.31 96 LYS A C 1
ATOM 769 O O . LYS A 1 96 ? -3.819 -5.441 -5.994 1.00 95.31 96 LYS A O 1
ATOM 774 N N . ILE A 1 97 ? -3.179 -6.897 -7.584 1.00 96.00 97 ILE A N 1
ATOM 775 C CA . ILE A 1 97 ? -2.054 -6.116 -8.105 1.00 96.00 97 ILE A CA 1
ATOM 776 C C . ILE A 1 97 ? -2.183 -6.058 -9.626 1.00 96.00 97 ILE A C 1
ATOM 778 O O . ILE A 1 97 ? -2.506 -7.058 -10.259 1.00 96.00 97 ILE A O 1
ATOM 782 N N . VAL A 1 98 ? -1.945 -4.889 -10.215 1.00 95.56 98 VAL A N 1
ATOM 783 C CA . VAL A 1 98 ? -1.951 -4.685 -11.667 1.00 95.56 98 VAL A CA 1
ATOM 784 C C . VAL A 1 98 ? -0.690 -3.946 -12.082 1.00 95.56 98 VAL A C 1
ATOM 786 O O . VAL A 1 98 ? -0.408 -2.861 -11.575 1.00 95.56 98 VAL A O 1
ATOM 789 N N . PHE A 1 99 ? 0.020 -4.498 -13.063 1.00 93.75 99 PHE A N 1
ATOM 790 C CA . PHE A 1 99 ? 1.098 -3.825 -13.780 1.00 93.75 99 PHE A CA 1
ATOM 791 C C . PHE A 1 99 ? 0.671 -3.624 -15.238 1.00 93.75 99 PHE A C 1
ATOM 793 O O . PHE A 1 99 ? 0.510 -4.610 -15.962 1.00 93.75 99 PHE A O 1
ATOM 800 N N . PRO A 1 100 ? 0.463 -2.378 -15.698 1.00 86.50 100 PRO A N 1
ATOM 801 C CA . PRO A 1 100 ? 0.144 -2.117 -17.095 1.00 86.50 100 PRO A CA 1
ATOM 802 C C . PRO A 1 100 ? 1.227 -2.706 -18.009 1.00 86.50 100 PRO A C 1
ATOM 804 O O . PRO A 1 100 ? 2.408 -2.410 -17.851 1.00 86.50 100 PRO A O 1
ATOM 807 N N . GLY A 1 101 ? 0.830 -3.558 -18.955 1.00 76.50 101 GLY A N 1
ATOM 808 C CA . GLY A 1 101 ? 1.752 -4.185 -19.910 1.00 76.50 101 GLY A CA 1
ATOM 809 C C . GLY A 1 101 ? 2.363 -5.521 -19.470 1.00 76.50 101 GLY A C 1
ATOM 810 O O . GLY A 1 101 ? 3.067 -6.136 -20.267 1.00 76.50 101 GLY A O 1
ATOM 811 N N . VAL A 1 102 ? 2.060 -6.012 -18.264 1.00 71.94 102 VAL A N 1
ATOM 812 C CA . VAL A 1 102 ? 2.354 -7.394 -17.853 1.00 71.94 102 VAL A CA 1
ATOM 813 C C . VAL A 1 102 ? 1.049 -8.183 -17.950 1.00 71.94 102 VAL A C 1
ATOM 815 O O . VAL A 1 102 ? 0.112 -7.919 -17.201 1.00 71.94 102 VAL A O 1
ATOM 818 N N . LYS A 1 103 ? 0.946 -9.101 -18.918 1.00 62.06 103 LYS A N 1
ATOM 819 C CA . LYS A 1 103 ? -0.180 -10.047 -18.979 1.00 62.06 103 LYS A CA 1
ATOM 820 C C . LYS A 1 103 ? 0.039 -11.139 -17.933 1.00 62.06 103 LYS A C 1
ATOM 822 O O . LYS A 1 103 ? 1.171 -11.598 -17.784 1.00 62.06 103 LYS A O 1
ATOM 827 N N . ASP A 1 104 ? -1.034 -11.540 -17.250 1.00 60.75 104 ASP A N 1
ATOM 828 C CA . ASP A 1 104 ? -1.042 -12.775 -16.460 1.00 60.75 104 ASP A CA 1
ATOM 829 C C . ASP A 1 104 ? -0.589 -13.922 -17.372 1.00 60.75 104 ASP A C 1
ATOM 831 O O . ASP A 1 104 ? -1.058 -14.029 -18.511 1.00 60.75 104 ASP A O 1
ATOM 835 N N . SER A 1 105 ? 0.394 -14.689 -16.905 1.00 45.53 105 SER A N 1
ATOM 836 C CA . SER A 1 105 ? 0.861 -15.914 -17.565 1.00 45.53 105 SER A CA 1
ATOM 837 C C . SER A 1 105 ? 0.150 -17.113 -16.967 1.00 45.53 105 SER A C 1
ATOM 839 O O . SER A 1 105 ? -0.025 -17.107 -15.729 1.00 45.53 105 SER A O 1
#